Protein AF-A0A0F8YE74-F1 (afdb_monomer_lite)

InterPro domains:
  IPR002104 Integrase, catalytic domain [PF00589] (11-81)
  IPR002104 Integrase, catalytic domain [PS51898] (1-90)
  IPR011010 DNA breaking-rejoining enzyme, catalytic core [SSF56349] (23-91)
  IPR013762 Integrase-like, catalytic domain superfamily [G3DSA:1.10.443.10] (6-96)

Sequence (97 aa):
MVKEDISDQWQNRHMKSDALNQFKRFCKKAEIETNKKLNLHCLRKGYGTNLVNLGIPVNTLKDLMGHSSIVTTMKFYVNSIDENKKKAVEGLDRLMG

Radius of gyration: 20.58 Å; chains: 1; bounding box: 49×25×68 Å

Secondary structure (DSSP, 8-state):
-----GGGGG-HHHHHHHHHHHHHHHHHHTT---SS---THHHHHHHHHHHHHTT--HHHHHHHHT-S-SHHHHHTTHHHHHHHHHHHHHHHHHHH-

Structure (mmCIF, N/CA/C/O backbone):
data_AF-A0A0F8YE74-F1
#
_entry.id   AF-A0A0F8YE74-F1
#
loop_
_atom_site.group_PDB
_atom_site.id
_atom_site.type_symbol
_atom_site.label_atom_id
_atom_site.label_alt_id
_atom_site.label_comp_id
_atom_site.label_asym_id
_atom_site.label_entity_id
_atom_site.label_seq_id
_atom_site.pdbx_PDB_ins_code
_atom_site.Cartn_x
_atom_site.Cartn_y
_atom_site.Cartn_z
_atom_site.occupancy
_atom_site.B_iso_or_equiv
_atom_site.auth_seq_id
_atom_site.auth_comp_id
_atom_site.auth_asym_id
_atom_site.auth_atom_id
_atom_site.pdbx_PDB_model_num
ATOM 1 N N . MET A 1 1 ? 25.496 -2.251 -42.525 1.00 41.47 1 MET A N 1
ATOM 2 C CA . MET A 1 1 ? 24.897 -1.735 -41.276 1.00 41.47 1 MET A CA 1
ATOM 3 C C . MET A 1 1 ? 24.021 -2.850 -40.726 1.00 41.47 1 MET A C 1
ATOM 5 O O . MET A 1 1 ? 22.951 -3.093 -41.271 1.00 41.47 1 MET A O 1
ATOM 9 N N . VAL A 1 2 ? 24.551 -3.645 -39.793 1.00 52.34 2 VAL A N 1
ATOM 10 C CA . VAL A 1 2 ? 23.821 -4.772 -39.190 1.00 52.34 2 VAL A CA 1
ATOM 11 C C . VAL A 1 2 ? 22.682 -4.164 -38.377 1.00 52.34 2 VAL A C 1
ATOM 13 O O . VAL A 1 2 ? 22.937 -3.360 -37.486 1.00 52.34 2 VAL A O 1
ATOM 16 N N . LYS A 1 3 ? 21.430 -4.459 -38.738 1.00 56.34 3 LYS A N 1
ATOM 17 C CA . LYS A 1 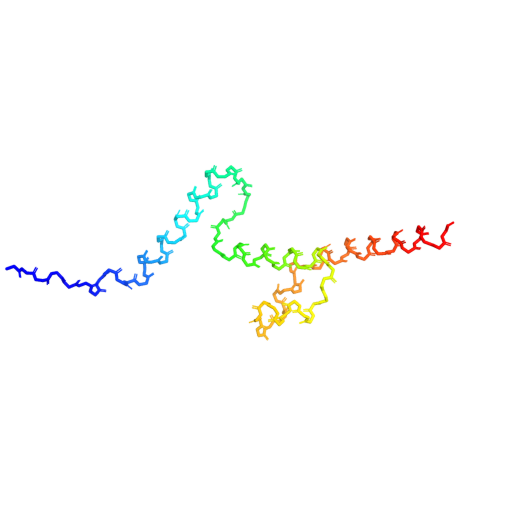3 ? 20.287 -4.107 -37.895 1.00 56.34 3 LYS A CA 1
ATOM 18 C C . LYS A 1 3 ? 20.376 -5.020 -36.679 1.00 56.34 3 LYS A C 1
ATOM 20 O O . LYS A 1 3 ? 20.153 -6.218 -36.824 1.00 56.34 3 LYS A O 1
ATOM 25 N N . GLU A 1 4 ? 20.788 -4.477 -35.539 1.00 59.31 4 GLU A N 1
ATOM 26 C CA . GLU A 1 4 ? 20.729 -5.219 -34.283 1.00 59.31 4 GLU A CA 1
ATOM 27 C C . GLU A 1 4 ? 19.283 -5.652 -34.046 1.00 59.31 4 GLU A C 1
ATOM 29 O O . GLU A 1 4 ? 18.350 -4.853 -34.166 1.00 59.31 4 GLU A O 1
ATOM 34 N N . ASP A 1 5 ? 19.106 -6.944 -33.792 1.00 63.97 5 ASP A N 1
ATOM 35 C CA . ASP A 1 5 ? 17.809 -7.535 -33.520 1.00 63.97 5 ASP A CA 1
ATOM 36 C C . ASP A 1 5 ? 17.288 -7.000 -32.179 1.00 63.97 5 ASP A C 1
ATOM 38 O O . ASP A 1 5 ? 17.799 -7.316 -31.106 1.00 63.97 5 ASP A O 1
ATOM 42 N N . ILE A 1 6 ? 16.272 -6.140 -32.247 1.00 66.50 6 ILE A N 1
ATOM 43 C CA . ILE A 1 6 ? 15.659 -5.467 -31.090 1.00 66.50 6 ILE A CA 1
ATOM 44 C C . ILE A 1 6 ? 14.912 -6.485 -30.202 1.00 66.50 6 ILE A C 1
ATOM 46 O O . ILE A 1 6 ? 14.522 -6.157 -29.080 1.00 66.50 6 ILE A O 1
ATOM 50 N N . SER A 1 7 ? 14.720 -7.727 -30.670 1.00 65.88 7 SER A N 1
ATOM 51 C CA . SER A 1 7 ? 13.972 -8.768 -29.956 1.00 65.88 7 SER A CA 1
ATOM 52 C C . SER A 1 7 ? 14.524 -9.050 -28.548 1.00 65.88 7 SER A C 1
ATOM 54 O O . SER A 1 7 ? 13.746 -9.225 -27.606 1.00 65.88 7 SER A O 1
ATOM 56 N N . ASP A 1 8 ? 15.845 -8.959 -28.360 1.00 66.94 8 ASP A N 1
ATOM 57 C CA . ASP A 1 8 ? 16.496 -9.190 -27.066 1.00 66.94 8 ASP A CA 1
ATOM 58 C C . ASP A 1 8 ? 16.259 -8.072 -26.035 1.00 66.94 8 ASP A C 1
ATOM 60 O O . ASP A 1 8 ? 16.369 -8.300 -24.826 1.00 66.94 8 ASP A O 1
ATOM 64 N N . GLN A 1 9 ? 15.855 -6.874 -26.471 1.00 64.44 9 GLN A N 1
ATOM 65 C CA . GLN A 1 9 ? 15.598 -5.741 -25.570 1.00 64.44 9 GLN A CA 1
ATOM 66 C C . GLN A 1 9 ? 14.317 -5.927 -24.740 1.00 64.44 9 GLN A C 1
ATOM 68 O O . GLN A 1 9 ? 14.208 -5.398 -23.633 1.00 64.44 9 GLN A O 1
ATOM 73 N N . TRP A 1 10 ? 13.365 -6.724 -25.234 1.00 68.06 10 TRP A N 1
ATOM 74 C CA . TRP A 1 10 ? 12.054 -6.946 -24.607 1.00 68.06 10 TRP A CA 1
ATOM 75 C C . TRP A 1 10 ? 11.974 -8.248 -23.808 1.00 68.06 10 TRP A C 1
ATOM 77 O O . TRP A 1 10 ? 10.897 -8.679 -23.391 1.00 68.06 10 TRP A O 1
ATOM 87 N N . GLN A 1 11 ? 13.113 -8.893 -23.555 1.00 70.75 11 GLN A N 1
ATOM 88 C CA . GLN A 1 11 ? 13.164 -10.088 -22.725 1.00 70.75 11 GLN A CA 1
ATOM 89 C C . GLN A 1 11 ? 12.628 -9.771 -21.318 1.00 70.75 11 GLN A C 1
ATOM 91 O O . GLN A 1 11 ? 13.189 -8.962 -20.570 1.00 70.75 11 GLN A O 1
ATOM 96 N N . ASN A 1 12 ? 11.579 -10.488 -20.905 1.00 68.06 12 ASN A N 1
ATOM 97 C CA . ASN A 1 12 ? 10.923 -10.325 -19.602 1.00 68.06 12 ASN A CA 1
ATOM 98 C C . ASN A 1 12 ? 11.897 -10.359 -18.409 1.00 68.06 12 ASN A C 1
ATOM 100 O O . ASN A 1 12 ? 11.628 -9.745 -17.375 1.00 68.06 12 ASN A O 1
ATOM 104 N N . ARG A 1 13 ? 13.037 -11.056 -18.537 1.00 68.00 13 ARG A N 1
ATOM 105 C CA . ARG A 1 13 ? 14.098 -11.099 -17.515 1.00 68.00 13 ARG A CA 1
ATOM 106 C C . ARG A 1 13 ? 14.731 -9.726 -17.258 1.00 68.00 13 ARG A C 1
ATOM 108 O O . ARG A 1 13 ? 15.006 -9.401 -16.104 1.00 68.00 13 ARG A O 1
ATOM 115 N N . HIS A 1 14 ? 14.930 -8.928 -18.308 1.00 65.38 14 HIS A N 1
ATOM 116 C CA . HIS A 1 14 ? 15.539 -7.601 -18.237 1.00 65.38 14 HIS A CA 1
ATOM 117 C C . HIS A 1 14 ? 14.518 -6.577 -17.731 1.00 65.38 14 HIS A C 1
ATOM 119 O O . HIS A 1 14 ? 14.811 -5.852 -16.783 1.00 65.38 14 HIS A O 1
ATOM 125 N N . MET A 1 15 ? 13.276 -6.632 -18.225 1.00 64.50 15 MET A N 1
ATOM 126 C CA . MET A 1 15 ? 12.191 -5.743 -17.783 1.00 64.50 15 MET A CA 1
ATOM 127 C C . MET A 1 15 ? 11.794 -5.946 -16.308 1.00 64.50 15 MET A C 1
ATOM 129 O O . MET A 1 15 ? 11.649 -4.973 -15.566 1.00 64.50 15 MET A O 1
ATOM 133 N N . LYS A 1 16 ? 11.651 -7.200 -15.836 1.00 62.00 16 LYS A N 1
ATOM 134 C CA . LYS A 1 16 ? 11.335 -7.482 -14.416 1.00 62.00 16 LYS A CA 1
ATOM 135 C C . LYS A 1 16 ? 12.433 -7.003 -13.475 1.00 62.00 16 LYS A C 1
ATOM 137 O O . LYS A 1 16 ? 12.131 -6.509 -12.387 1.00 62.00 16 LYS A O 1
ATOM 142 N N . SER A 1 17 ? 13.688 -7.213 -13.867 1.00 67.25 17 SER A N 1
ATOM 143 C CA . SER A 1 17 ? 14.838 -6.807 -13.064 1.00 67.25 17 SER A CA 1
ATOM 144 C C . SER A 1 17 ? 14.896 -5.287 -12.971 1.00 67.25 17 SER A C 1
ATOM 146 O O . SER A 1 17 ? 15.000 -4.747 -11.871 1.00 67.25 17 SER A O 1
ATOM 148 N N . ASP A 1 18 ? 14.732 -4.593 -14.098 1.00 79.38 18 ASP A N 1
ATOM 149 C CA . ASP A 1 18 ? 14.871 -3.144 -14.147 1.00 79.38 18 ASP A CA 1
ATOM 150 C C . ASP A 1 18 ? 13.784 -2.419 -13.342 1.00 79.38 18 ASP A C 1
ATOM 152 O O . ASP A 1 18 ? 14.107 -1.641 -12.447 1.00 79.38 18 ASP A O 1
ATOM 156 N N . ALA A 1 19 ? 12.504 -2.768 -13.519 1.00 79.94 19 ALA A N 1
ATOM 157 C CA . ALA A 1 19 ? 11.413 -2.156 -12.753 1.00 79.94 19 ALA A CA 1
ATOM 158 C C . ALA A 1 19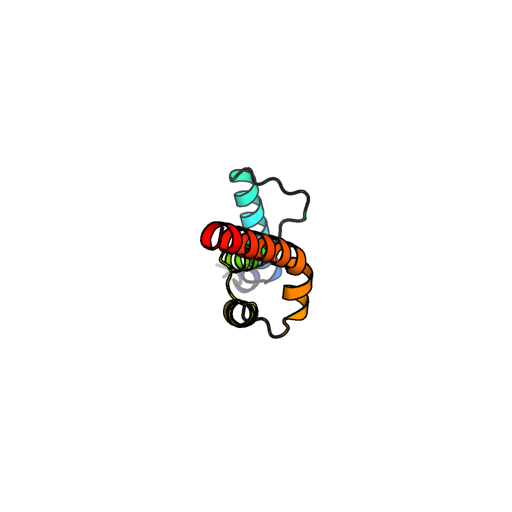 ? 11.569 -2.352 -11.230 1.00 79.94 19 ALA A C 1
ATOM 160 O O . ALA A 1 19 ? 11.356 -1.426 -10.443 1.00 79.94 19 ALA A O 1
ATOM 161 N N . LEU A 1 20 ? 11.980 -3.548 -10.790 1.00 82.94 20 LEU A N 1
ATOM 162 C CA . LEU A 1 20 ? 12.230 -3.820 -9.373 1.00 82.94 20 LEU A CA 1
ATOM 163 C C . LEU A 1 20 ? 13.455 -3.054 -8.851 1.00 82.94 20 LEU A C 1
ATOM 165 O O . LEU A 1 20 ? 13.438 -2.570 -7.717 1.00 82.94 20 LEU A O 1
ATOM 169 N N . ASN A 1 21 ? 14.518 -2.950 -9.648 1.00 83.75 21 ASN A N 1
ATOM 170 C CA . ASN A 1 21 ? 15.730 -2.232 -9.267 1.00 83.75 21 ASN A CA 1
ATOM 171 C C . ASN A 1 21 ? 15.480 -0.724 -9.195 1.00 83.75 21 ASN A C 1
ATOM 173 O O . ASN A 1 21 ? 15.882 -0.095 -8.217 1.00 83.75 21 ASN A O 1
ATOM 177 N N . GLN A 1 22 ? 14.755 -0.154 -10.158 1.00 87.50 22 GLN A N 1
ATOM 178 C CA . GLN A 1 22 ? 14.307 1.236 -10.112 1.00 87.50 22 GLN A CA 1
ATOM 179 C C . GLN A 1 22 ? 13.441 1.500 -8.877 1.00 87.50 22 GLN A C 1
ATOM 181 O O . GLN A 1 22 ? 13.723 2.431 -8.125 1.00 87.50 22 GLN A O 1
ATOM 186 N N . PHE A 1 23 ? 12.461 0.637 -8.594 1.00 86.69 23 PHE A N 1
ATOM 187 C CA . PHE A 1 23 ? 11.632 0.748 -7.391 1.00 86.69 23 PHE A CA 1
ATOM 188 C C . PHE A 1 23 ? 12.472 0.774 -6.107 1.00 86.69 23 PHE A C 1
ATOM 190 O O . PHE A 1 23 ? 12.316 1.670 -5.281 1.00 86.69 23 PHE A O 1
ATOM 197 N N . LYS A 1 24 ? 13.429 -0.150 -5.961 1.00 84.69 24 LYS A N 1
ATOM 198 C CA . LYS A 1 24 ? 14.347 -0.165 -4.809 1.00 84.69 24 LYS A CA 1
ATOM 199 C C . LYS A 1 24 ? 15.187 1.109 -4.713 1.00 84.69 24 LYS A C 1
ATOM 201 O O . LYS A 1 24 ? 15.397 1.606 -3.609 1.00 84.69 24 LYS A O 1
ATOM 206 N N . ARG A 1 25 ? 15.656 1.651 -5.844 1.00 87.38 25 ARG A N 1
ATOM 207 C CA . ARG A 1 25 ? 16.401 2.922 -5.878 1.00 87.38 25 ARG A CA 1
ATOM 208 C C . ARG A 1 25 ? 15.536 4.085 -5.399 1.00 87.38 25 ARG A C 1
ATOM 210 O O . ARG A 1 25 ? 16.016 4.884 -4.600 1.00 87.38 25 ARG A O 1
ATOM 217 N N . PHE A 1 26 ? 14.277 4.156 -5.829 1.00 88.81 26 PHE A N 1
ATOM 218 C CA . PHE A 1 26 ? 13.341 5.178 -5.358 1.00 88.81 26 PHE A CA 1
ATOM 219 C C . PHE A 1 26 ? 13.041 5.042 -3.866 1.00 88.81 26 PHE A C 1
ATOM 221 O O . PHE A 1 26 ? 13.129 6.038 -3.156 1.00 88.81 26 PHE A O 1
ATOM 228 N N . CYS A 1 27 ? 12.781 3.829 -3.365 1.00 86.44 27 CYS A N 1
ATOM 229 C CA . CYS A 1 27 ? 12.582 3.605 -1.930 1.00 86.44 27 CYS A CA 1
ATOM 230 C C . CYS A 1 27 ? 13.798 4.035 -1.104 1.00 86.44 27 CYS A C 1
ATOM 232 O O . CYS A 1 27 ? 13.631 4.677 -0.074 1.00 86.44 27 CYS A O 1
ATOM 234 N N . LYS A 1 28 ? 15.017 3.740 -1.578 1.00 86.50 28 LYS A N 1
ATOM 235 C CA . LYS A 1 28 ? 16.253 4.181 -0.920 1.00 86.50 28 LYS A CA 1
ATOM 236 C C . LYS A 1 28 ? 16.393 5.706 -0.922 1.00 86.50 28 LYS A C 1
ATOM 238 O O . LYS A 1 28 ? 16.802 6.273 0.080 1.00 86.50 28 LYS A O 1
ATOM 243 N N . LYS A 1 29 ? 16.053 6.368 -2.034 1.00 89.81 29 LYS A N 1
ATOM 244 C CA . LYS A 1 29 ? 16.090 7.837 -2.144 1.00 89.81 29 LYS A CA 1
ATOM 245 C C . LYS A 1 29 ? 15.050 8.517 -1.248 1.00 89.81 29 LYS A C 1
ATOM 247 O O . LYS A 1 29 ? 15.294 9.616 -0.780 1.00 89.81 29 LYS A O 1
ATOM 252 N N . ALA A 1 30 ? 13.910 7.870 -1.036 1.00 88.88 30 ALA A N 1
ATOM 253 C CA . ALA A 1 30 ? 12.856 8.331 -0.141 1.00 88.88 30 ALA A CA 1
ATOM 254 C C . ALA A 1 30 ? 13.086 7.924 1.329 1.00 88.88 30 ALA A C 1
ATOM 256 O O . ALA A 1 30 ? 12.162 8.050 2.124 1.00 88.88 30 ALA A O 1
ATOM 257 N N . GLU A 1 31 ? 14.270 7.394 1.671 1.00 89.06 31 GLU A N 1
ATOM 258 C CA . GLU A 1 31 ? 14.646 6.984 3.036 1.00 89.06 31 GLU A CA 1
ATOM 259 C C . GLU A 1 31 ? 13.672 5.972 3.667 1.00 89.06 31 GLU A C 1
ATOM 261 O O . GLU A 1 31 ? 13.476 5.911 4.878 1.00 89.06 31 GLU A O 1
ATOM 266 N N . ILE A 1 32 ? 13.053 5.133 2.831 1.00 83.62 32 ILE A N 1
ATOM 267 C CA . ILE A 1 32 ? 12.115 4.108 3.288 1.00 83.62 32 ILE A CA 1
ATOM 268 C C . ILE A 1 32 ? 12.912 2.896 3.770 1.00 83.62 32 ILE A C 1
ATOM 270 O O . ILE A 1 32 ? 13.308 2.030 2.981 1.00 83.62 32 ILE A O 1
ATOM 274 N N . GLU A 1 33 ? 13.110 2.812 5.080 1.00 77.25 33 GLU A N 1
ATOM 275 C CA . GLU A 1 33 ? 13.715 1.657 5.734 1.00 77.25 33 GLU A CA 1
ATOM 276 C C . GLU A 1 33 ? 12.653 0.614 6.085 1.00 77.25 33 GLU A C 1
ATOM 278 O O . GLU A 1 33 ? 11.639 0.896 6.724 1.00 77.25 33 GLU A O 1
ATOM 283 N N . THR A 1 34 ? 12.862 -0.631 5.653 1.00 73.06 34 THR A N 1
ATOM 284 C CA . THR A 1 34 ? 11.957 -1.727 6.010 1.00 73.06 34 THR A CA 1
ATOM 285 C C . THR A 1 34 ? 12.753 -2.980 6.340 1.00 73.06 34 THR A C 1
ATOM 287 O O . THR A 1 34 ? 13.595 -3.405 5.551 1.00 73.06 34 THR A O 1
ATOM 290 N N . ASN A 1 35 ? 12.401 -3.649 7.439 1.00 73.94 35 ASN A N 1
ATOM 291 C CA . ASN A 1 35 ? 12.982 -4.942 7.831 1.00 73.94 35 ASN A CA 1
ATOM 292 C C . ASN A 1 35 ? 12.550 -6.113 6.925 1.00 73.94 35 ASN A C 1
ATOM 294 O O . ASN A 1 35 ? 12.943 -7.258 7.143 1.00 73.94 35 ASN A O 1
ATOM 298 N N . LYS A 1 36 ? 11.693 -5.865 5.927 1.00 74.50 36 LYS A N 1
ATOM 299 C CA . LYS A 1 36 ? 11.135 -6.888 5.035 1.00 74.50 36 LYS A CA 1
ATOM 300 C C . LYS A 1 36 ? 11.659 -6.700 3.612 1.00 74.50 36 LYS A C 1
ATOM 302 O O . LYS A 1 36 ? 12.057 -5.617 3.203 1.00 74.50 36 LYS A O 1
ATOM 307 N N . LYS A 1 37 ? 11.636 -7.769 2.810 1.00 78.06 37 LYS A N 1
ATOM 308 C CA . LYS A 1 37 ? 12.031 -7.683 1.395 1.00 78.06 37 LYS A CA 1
ATOM 309 C C . LYS A 1 37 ? 11.096 -6.732 0.635 1.00 78.06 37 LYS A C 1
ATOM 311 O O . LYS A 1 37 ? 9.920 -7.045 0.450 1.00 78.06 37 LYS A O 1
ATOM 316 N N . LEU A 1 38 ? 11.646 -5.618 0.150 1.00 78.75 38 LEU A N 1
ATOM 317 C CA . LEU A 1 38 ? 10.976 -4.700 -0.771 1.00 78.75 38 LEU A CA 1
ATOM 318 C C . LEU A 1 38 ? 10.840 -5.345 -2.154 1.00 78.75 38 LEU A C 1
ATOM 320 O O . LEU A 1 38 ? 11.826 -5.664 -2.824 1.00 78.75 38 LEU A O 1
ATOM 324 N N . ASN A 1 39 ? 9.593 -5.538 -2.571 1.00 83.19 39 ASN A N 1
ATOM 325 C CA . ASN A 1 39 ? 9.219 -5.982 -3.905 1.00 83.19 39 ASN A CA 1
ATOM 326 C C . ASN A 1 39 ? 8.041 -5.148 -4.424 1.00 83.19 39 ASN A C 1
ATOM 328 O O . ASN A 1 39 ? 7.382 -4.452 -3.656 1.00 83.19 39 ASN A O 1
ATOM 332 N N . LEU A 1 40 ? 7.746 -5.240 -5.722 1.00 82.06 40 LEU A N 1
ATOM 333 C CA . LEU A 1 40 ? 6.626 -4.503 -6.324 1.00 82.06 40 LEU A CA 1
ATOM 334 C C . LEU A 1 40 ? 5.269 -4.888 -5.707 1.00 82.06 40 LEU A C 1
ATOM 336 O O . LEU A 1 40 ? 4.357 -4.070 -5.642 1.00 82.06 40 LEU A O 1
ATOM 340 N N . HIS A 1 41 ? 5.140 -6.105 -5.169 1.00 81.50 41 HIS A N 1
ATOM 341 C CA . HIS A 1 41 ? 3.934 -6.536 -4.461 1.00 81.50 41 HIS A CA 1
ATOM 342 C C . HIS A 1 41 ? 3.702 -5.767 -3.142 1.00 81.50 41 HIS A C 1
ATOM 344 O O . HIS A 1 41 ? 2.575 -5.722 -2.650 1.00 81.50 41 HIS A O 1
ATOM 350 N N . CYS A 1 42 ? 4.718 -5.100 -2.580 1.00 79.81 42 CYS A N 1
ATOM 351 C CA . CYS A 1 42 ? 4.542 -4.199 -1.440 1.00 79.81 42 CYS A CA 1
ATOM 352 C C . CYS A 1 42 ? 3.611 -3.026 -1.761 1.00 79.81 42 CYS A C 1
ATOM 354 O O . CYS A 1 42 ? 2.815 -2.664 -0.899 1.00 79.81 42 CYS A O 1
ATOM 356 N N . LEU A 1 43 ? 3.638 -2.500 -2.992 1.00 81.38 43 LEU A N 1
ATOM 357 C CA . LEU A 1 43 ? 2.716 -1.441 -3.423 1.00 81.38 43 LEU A CA 1
ATOM 358 C C . LEU A 1 43 ? 1.263 -1.900 -3.305 1.00 81.38 43 LEU A C 1
ATOM 360 O O . LEU A 1 43 ? 0.418 -1.211 -2.740 1.00 81.38 43 LEU A O 1
ATOM 364 N N . ARG A 1 44 ? 0.990 -3.123 -3.767 1.00 82.25 44 ARG A N 1
ATOM 365 C CA . ARG A 1 44 ? -0.347 -3.709 -3.706 1.00 82.25 44 ARG A CA 1
ATOM 366 C C . ARG A 1 44 ? -0.803 -4.008 -2.278 1.00 82.25 44 ARG A C 1
ATOM 368 O O . ARG A 1 44 ? -1.975 -3.817 -1.967 1.00 82.25 44 ARG A O 1
ATOM 375 N N . LYS A 1 45 ? 0.113 -4.434 -1.403 1.00 78.06 45 LYS A N 1
ATOM 376 C CA . LYS A 1 45 ? -0.182 -4.586 0.030 1.00 78.06 45 LYS A CA 1
ATOM 377 C C . LYS A 1 45 ? -0.529 -3.242 0.671 1.00 78.06 45 LYS A C 1
ATOM 379 O O . LYS A 1 45 ? -1.554 -3.163 1.337 1.00 78.06 45 LYS A O 1
ATOM 384 N N . GLY A 1 46 ? 0.264 -2.201 0.399 1.00 78.56 46 GLY A N 1
ATOM 385 C CA . GLY A 1 46 ? 0.020 -0.841 0.888 1.00 78.56 46 GLY A CA 1
ATOM 386 C C . GLY A 1 46 ? -1.331 -0.288 0.437 1.00 78.56 46 GLY A C 1
ATOM 387 O O . GLY A 1 46 ? -2.083 0.220 1.260 1.00 78.56 46 GLY A O 1
ATOM 388 N N . TYR A 1 47 ? -1.693 -0.486 -0.834 1.00 82.44 47 TYR A N 1
ATOM 389 C CA . TYR A 1 47 ? -3.018 -0.126 -1.344 1.00 82.44 47 TYR A CA 1
ATOM 390 C C . TYR A 1 47 ? -4.146 -0.794 -0.547 1.00 82.44 47 TYR A C 1
ATOM 392 O O . TYR A 1 47 ? -5.042 -0.111 -0.056 1.00 82.44 47 TYR A O 1
ATOM 400 N N . GLY A 1 48 ? -4.066 -2.113 -0.340 1.00 78.00 48 GLY A N 1
ATOM 401 C CA . GLY A 1 48 ? -5.067 -2.821 0.457 1.00 78.00 48 GLY A CA 1
ATOM 402 C C . GLY A 1 48 ? -5.122 -2.336 1.909 1.00 78.00 48 GLY A C 1
ATOM 403 O O . GLY A 1 48 ? -6.206 -2.183 2.458 1.00 78.00 48 GLY A O 1
ATOM 404 N N . THR A 1 49 ? -3.971 -2.048 2.528 1.00 74.94 49 THR A N 1
ATOM 405 C CA . THR A 1 49 ? -3.910 -1.575 3.923 1.00 74.94 49 THR A CA 1
ATOM 406 C C . THR A 1 49 ? -4.548 -0.200 4.063 1.00 74.94 49 THR A C 1
ATOM 408 O O . THR A 1 49 ? -5.319 0.016 4.992 1.00 74.94 49 THR A O 1
ATOM 411 N N . ASN A 1 50 ? -4.315 0.697 3.105 1.00 80.38 50 ASN A N 1
ATOM 412 C CA . ASN A 1 50 ? -4.933 2.020 3.098 1.00 80.38 50 ASN A CA 1
ATOM 413 C C . ASN A 1 50 ? -6.460 1.936 2.981 1.00 80.38 50 ASN A C 1
ATOM 415 O O . ASN A 1 50 ? -7.162 2.602 3.734 1.00 80.38 50 ASN A O 1
ATOM 419 N N . LEU A 1 51 ? -6.984 1.090 2.089 1.00 79.94 51 LEU A N 1
ATOM 420 C CA . LEU A 1 51 ? -8.432 0.910 1.937 1.00 79.94 51 LEU A CA 1
ATOM 421 C C . LEU A 1 51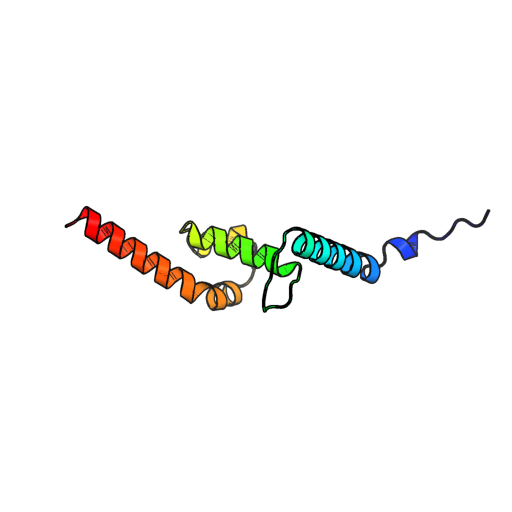 ? -9.084 0.315 3.195 1.00 79.94 51 LEU A C 1
ATOM 423 O O . LEU A 1 51 ? -10.165 0.747 3.586 1.00 79.94 51 LEU A O 1
ATOM 427 N N . VAL A 1 52 ? -8.419 -0.634 3.861 1.00 73.81 52 VAL A N 1
ATOM 428 C CA . VAL A 1 52 ? -8.902 -1.179 5.142 1.00 73.81 52 VAL A CA 1
ATOM 429 C C . VAL A 1 52 ? -8.882 -0.115 6.234 1.00 73.81 52 VAL A C 1
ATOM 431 O O . VAL A 1 52 ? -9.852 0.006 6.975 1.00 73.81 52 VAL A O 1
ATOM 434 N N . ASN A 1 53 ? -7.826 0.696 6.317 1.00 71.50 53 ASN A N 1
ATOM 435 C CA . ASN A 1 53 ? -7.739 1.795 7.284 1.00 71.50 53 ASN A CA 1
ATOM 436 C C . ASN A 1 53 ? -8.824 2.862 7.069 1.00 71.50 53 ASN A C 1
ATOM 438 O O . ASN A 1 53 ? -9.239 3.503 8.027 1.00 71.50 53 ASN A O 1
ATOM 442 N N . LEU A 1 54 ? -9.318 3.020 5.838 1.00 79.06 54 LEU A N 1
ATOM 443 C CA . LEU A 1 54 ? -10.471 3.868 5.513 1.00 79.06 54 LEU A CA 1
ATOM 444 C C . LEU A 1 54 ? -11.825 3.230 5.879 1.00 79.06 54 LEU A C 1
ATOM 446 O O . LEU A 1 54 ? -12.867 3.828 5.632 1.00 79.06 54 LEU A O 1
ATOM 450 N N . GLY A 1 55 ? -11.830 2.024 6.454 1.00 72.81 55 GLY A N 1
ATOM 451 C CA . GLY A 1 55 ? -13.045 1.330 6.876 1.00 72.81 55 GLY A CA 1
ATOM 452 C C . GLY A 1 55 ? -13.825 0.688 5.729 1.00 72.81 55 GLY A C 1
ATOM 453 O O . GLY A 1 55 ? -15.000 0.370 5.896 1.00 72.81 55 GLY A O 1
ATOM 454 N N . ILE A 1 56 ? -13.201 0.490 4.561 1.00 76.50 56 ILE A N 1
ATOM 455 C CA . ILE A 1 56 ? -13.887 -0.104 3.412 1.00 76.50 56 ILE A CA 1
ATOM 456 C C . ILE A 1 56 ? -14.189 -1.583 3.696 1.00 76.50 56 ILE A C 1
ATOM 458 O O . ILE A 1 56 ? -13.288 -2.336 4.083 1.00 76.50 56 ILE A O 1
ATOM 462 N N . PRO A 1 57 ? -15.438 -2.034 3.479 1.00 73.38 57 PRO A N 1
ATOM 463 C CA . PRO A 1 57 ? -15.816 -3.419 3.703 1.00 73.38 57 PRO A CA 1
ATOM 464 C C . PRO A 1 57 ? -15.023 -4.378 2.807 1.00 73.38 57 PRO A C 1
ATOM 466 O O . PRO A 1 57 ? -14.738 -4.110 1.639 1.00 73.38 57 PRO A O 1
ATOM 469 N N . VAL A 1 58 ? -14.704 -5.547 3.366 1.00 71.88 58 VAL A N 1
ATOM 470 C CA . VAL A 1 58 ? -13.812 -6.554 2.763 1.00 71.88 58 VAL A CA 1
ATOM 471 C C . VAL A 1 58 ? -14.299 -7.034 1.387 1.00 71.88 58 VAL A C 1
ATOM 473 O O . VAL A 1 58 ? -13.480 -7.328 0.516 1.00 71.88 58 VAL A O 1
ATOM 476 N N . ASN A 1 59 ? -15.613 -7.060 1.153 1.00 73.25 59 ASN A N 1
ATOM 477 C CA . ASN A 1 59 ? -16.186 -7.422 -0.147 1.00 73.25 59 ASN A CA 1
ATOM 478 C C . ASN A 1 59 ? -15.854 -6.381 -1.223 1.00 73.25 59 ASN A C 1
ATOM 480 O O . ASN A 1 59 ? -15.377 -6.739 -2.292 1.00 73.25 59 ASN A O 1
ATOM 484 N N . THR A 1 60 ? -16.007 -5.093 -0.916 1.00 76.69 60 THR A N 1
ATOM 485 C CA . THR A 1 60 ? -15.638 -4.008 -1.835 1.00 76.69 60 THR A CA 1
ATOM 486 C C . THR A 1 60 ? -14.129 -3.962 -2.051 1.00 76.69 60 THR A C 1
ATOM 488 O O . THR A 1 60 ? -13.662 -3.767 -3.169 1.00 76.69 60 THR A O 1
ATOM 491 N N . LEU A 1 61 ? -13.343 -4.219 -1.002 1.00 76.00 61 LEU A N 1
ATOM 492 C CA . LEU A 1 61 ? -11.892 -4.338 -1.113 1.00 76.00 61 LEU A CA 1
ATOM 493 C C . LEU A 1 61 ? -11.477 -5.459 -2.077 1.00 76.00 61 LEU A C 1
ATOM 495 O O . LEU A 1 61 ? -10.547 -5.279 -2.861 1.00 76.00 61 LEU A O 1
ATOM 499 N N . LYS A 1 62 ? -12.155 -6.612 -2.033 1.00 73.44 62 LYS A N 1
ATOM 500 C CA . LYS A 1 62 ? -11.900 -7.738 -2.941 1.00 73.44 62 LYS A CA 1
ATOM 501 C C . LYS A 1 62 ? -12.046 -7.318 -4.398 1.00 73.44 62 LYS A C 1
ATOM 503 O O . LYS A 1 62 ? -11.162 -7.634 -5.197 1.00 73.44 62 LYS A O 1
ATOM 508 N N . ASP A 1 63 ? -13.123 -6.607 -4.706 1.00 78.69 63 ASP A N 1
ATOM 509 C CA . ASP A 1 63 ? -13.446 -6.166 -6.061 1.00 78.69 63 ASP A CA 1
ATOM 510 C C . ASP A 1 63 ? -12.464 -5.087 -6.533 1.00 78.69 63 ASP A C 1
ATOM 512 O O . ASP A 1 63 ? -11.913 -5.196 -7.625 1.00 78.69 63 ASP A O 1
ATOM 516 N N . LEU A 1 64 ? -12.136 -4.117 -5.669 1.00 80.00 64 LEU A N 1
ATOM 517 C CA . LEU A 1 64 ? -11.135 -3.076 -5.943 1.00 80.00 64 LEU A CA 1
ATOM 518 C C . LEU A 1 64 ? -9.731 -3.642 -6.156 1.00 80.00 64 LEU A C 1
ATOM 520 O O . LEU A 1 64 ? -8.956 -3.146 -6.973 1.00 80.00 64 LEU A O 1
ATOM 524 N N . MET A 1 65 ? -9.374 -4.688 -5.413 1.00 77.50 65 MET A N 1
ATOM 525 C CA . MET A 1 65 ? -8.118 -5.380 -5.639 1.00 77.50 65 MET A CA 1
ATOM 526 C C . MET A 1 65 ? -8.222 -6.250 -6.903 1.00 77.50 65 MET A C 1
ATOM 528 O O . MET A 1 65 ? -7.255 -6.323 -7.654 1.00 77.50 65 MET A O 1
ATOM 532 N N . GLY A 1 66 ? -9.353 -6.884 -7.198 1.00 73.38 66 GLY A N 1
ATOM 533 C CA . GLY A 1 66 ? -9.475 -7.857 -8.289 1.00 73.38 66 GLY A CA 1
ATOM 534 C C . GLY A 1 66 ? -8.873 -9.217 -7.918 1.00 73.38 66 GLY A C 1
ATOM 535 O O . GLY A 1 66 ? -8.287 -9.904 -8.752 1.00 73.38 66 GLY A O 1
ATOM 536 N N . HIS A 1 67 ? -8.931 -9.595 -6.635 1.00 74.31 67 HIS A N 1
ATOM 537 C CA . HIS A 1 67 ? -8.491 -10.919 -6.189 1.00 74.31 67 HIS A CA 1
ATOM 538 C C . HIS A 1 67 ? -9.592 -11.961 -6.418 1.00 74.31 67 HIS A C 1
ATOM 540 O O . HIS A 1 67 ? -10.694 -11.841 -5.884 1.00 74.31 67 HIS A O 1
ATOM 546 N N . SER A 1 68 ? -9.262 -13.044 -7.124 1.00 60.47 68 SER A N 1
ATOM 547 C CA . SER A 1 68 ? -10.136 -14.218 -7.257 1.00 60.47 68 SER A CA 1
ATOM 548 C C . SER A 1 68 ? -10.343 -14.956 -5.926 1.00 60.47 68 SER A C 1
ATOM 550 O O . SER A 1 68 ? -11.383 -15.580 -5.731 1.00 60.47 68 SER A O 1
ATOM 552 N N . SER A 1 69 ? -9.403 -14.838 -4.978 1.00 53.44 69 SER A N 1
ATOM 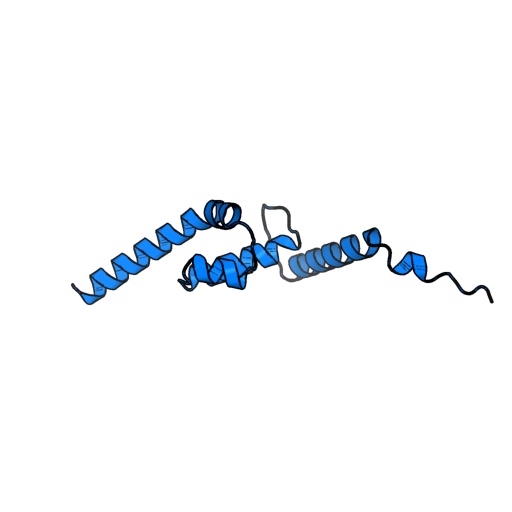553 C CA . SER A 1 69 ? -9.489 -15.443 -3.642 1.00 53.44 69 SER A CA 1
ATOM 554 C C . SER A 1 69 ? -9.228 -14.431 -2.521 1.00 53.44 69 SER A C 1
ATOM 556 O O . SER A 1 69 ? -8.194 -13.764 -2.488 1.00 53.44 69 SER A O 1
ATOM 558 N N . ILE A 1 70 ? -10.170 -14.358 -1.573 1.00 58.72 70 ILE A N 1
ATOM 559 C CA . ILE A 1 70 ? -10.149 -13.475 -0.391 1.00 58.72 70 ILE A CA 1
ATOM 560 C C . ILE A 1 70 ? -9.153 -13.944 0.686 1.00 58.72 70 ILE A C 1
ATOM 562 O O . ILE A 1 70 ? -8.799 -13.194 1.594 1.00 58.72 70 ILE A O 1
ATOM 566 N N . VAL A 1 71 ? -8.693 -15.196 0.603 1.00 54.09 71 VAL A N 1
ATOM 567 C CA . VAL A 1 71 ? -8.021 -15.909 1.703 1.00 54.09 71 VAL A CA 1
ATOM 568 C C . VAL A 1 71 ? -6.673 -15.272 2.064 1.00 54.09 71 VAL A C 1
ATOM 570 O O . VAL A 1 71 ? -6.334 -15.153 3.243 1.00 54.09 71 VAL A O 1
ATOM 573 N N . THR A 1 72 ? -5.932 -14.764 1.075 1.00 53.91 72 THR A N 1
ATOM 574 C CA . THR A 1 72 ? -4.664 -14.049 1.309 1.00 53.91 72 THR A CA 1
ATOM 575 C C . THR A 1 72 ? -4.897 -12.637 1.864 1.00 53.91 72 THR A C 1
ATOM 577 O O . THR A 1 72 ? -4.106 -12.156 2.672 1.00 53.91 72 THR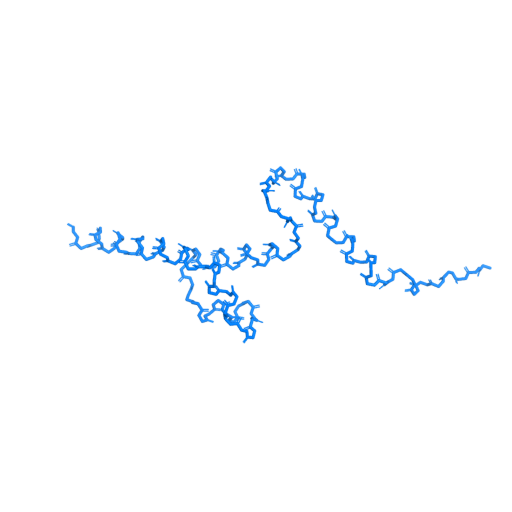 A O 1
ATOM 580 N N . THR A 1 73 ? -6.007 -11.992 1.483 1.00 57.81 73 THR A N 1
ATOM 581 C CA . THR A 1 73 ? -6.425 -10.668 1.979 1.00 57.81 73 THR A CA 1
ATOM 582 C C . THR A 1 73 ? -7.065 -10.735 3.368 1.00 57.81 73 THR A C 1
ATOM 584 O O . THR A 1 73 ? -7.114 -9.737 4.058 1.00 57.81 73 THR A O 1
ATOM 587 N N . MET A 1 74 ? -7.519 -11.886 3.854 1.00 58.12 74 MET A N 1
ATOM 588 C CA . MET A 1 74 ? -7.952 -12.004 5.253 1.00 58.12 74 MET A CA 1
ATOM 589 C C . MET A 1 74 ? -6.749 -12.167 6.190 1.00 58.12 74 MET A C 1
ATOM 591 O O . MET A 1 74 ? -6.605 -11.429 7.160 1.00 58.12 74 MET A O 1
ATOM 595 N N . LYS A 1 75 ? -5.811 -13.067 5.866 1.00 57.03 75 LYS A N 1
ATOM 596 C CA . LYS A 1 75 ? -4.732 -13.474 6.787 1.00 57.03 75 LYS A CA 1
ATOM 597 C C . LYS A 1 75 ? -3.771 -12.346 7.199 1.00 57.03 75 LYS A C 1
ATOM 599 O O . LYS A 1 75 ? -3.219 -12.394 8.291 1.00 57.03 75 LYS A O 1
ATOM 604 N N . PHE A 1 76 ? -3.561 -11.343 6.344 1.00 55.81 76 PHE A N 1
ATOM 605 C CA . PHE A 1 76 ? -2.700 -10.189 6.648 1.00 55.81 76 PHE A CA 1
ATOM 606 C C . PHE A 1 76 ? -3.438 -9.007 7.294 1.00 55.81 76 PHE A C 1
ATOM 608 O O . PHE A 1 76 ? -2.776 -8.112 7.812 1.00 55.81 76 PHE A O 1
ATOM 615 N N . TYR A 1 77 ? -4.774 -8.994 7.267 1.00 60.72 77 TYR A N 1
ATOM 616 C CA . TYR A 1 77 ? -5.579 -7.807 7.579 1.00 60.72 77 TYR A CA 1
ATOM 617 C C . TYR A 1 77 ? -6.472 -7.964 8.821 1.00 60.72 77 TYR A C 1
ATOM 619 O O . TYR A 1 77 ? -7.067 -6.983 9.262 1.00 60.72 77 TYR A O 1
ATOM 627 N N . VAL A 1 78 ? -6.524 -9.158 9.429 1.00 57.03 78 VAL A N 1
ATOM 628 C CA . VAL A 1 78 ? -7.227 -9.417 10.705 1.00 57.03 78 VAL A CA 1
ATOM 629 C C . VAL A 1 78 ? -6.801 -8.426 11.796 1.00 57.03 78 VAL A C 1
ATOM 631 O O . VAL A 1 78 ? -7.658 -7.824 12.432 1.00 57.03 78 VAL A O 1
ATOM 634 N N . ASN A 1 79 ? -5.500 -8.150 11.932 1.00 57.78 79 ASN A N 1
ATOM 635 C CA . ASN A 1 79 ? -4.995 -7.254 12.981 1.00 57.78 79 ASN A CA 1
ATOM 636 C C . ASN A 1 79 ? -5.477 -5.799 12.817 1.00 57.78 79 ASN A C 1
ATOM 638 O O . ASN A 1 79 ? -5.765 -5.131 13.802 1.00 57.78 79 ASN A O 1
ATOM 642 N N . SER A 1 80 ? -5.594 -5.307 11.578 1.00 57.06 80 SER A N 1
ATOM 643 C CA . SER A 1 80 ? -6.096 -3.949 11.302 1.00 57.06 80 SER A CA 1
ATOM 644 C C . SER A 1 80 ? -7.614 -3.827 11.478 1.00 57.06 80 SER A C 1
ATOM 646 O O . SER A 1 80 ? -8.120 -2.756 11.800 1.00 57.06 80 SER A O 1
ATOM 648 N N . ILE A 1 81 ? -8.355 -4.924 11.285 1.00 60.88 81 ILE A N 1
ATOM 649 C CA . ILE A 1 81 ? -9.808 -4.957 11.495 1.00 60.88 81 ILE A CA 1
ATOM 650 C C . ILE A 1 81 ? -10.140 -4.851 12.988 1.00 60.88 81 ILE A C 1
ATOM 652 O O . ILE A 1 81 ? -11.095 -4.160 13.339 1.00 60.88 81 ILE A O 1
ATOM 656 N N . ASP A 1 82 ? -9.347 -5.478 13.860 1.00 62.88 82 ASP A N 1
ATOM 657 C CA . ASP A 1 82 ? -9.537 -5.383 15.312 1.00 62.88 82 ASP A CA 1
ATOM 658 C C . ASP A 1 82 ? -9.295 -3.961 15.841 1.00 62.88 82 ASP A C 1
ATOM 660 O O . ASP A 1 82 ? -10.096 -3.459 16.632 1.00 62.88 82 ASP A O 1
ATOM 664 N N . GLU A 1 83 ? -8.269 -3.255 15.348 1.00 64.06 83 GLU A N 1
ATOM 665 C CA . GLU A 1 83 ? -8.070 -1.833 15.674 1.00 64.06 83 GLU A CA 1
ATOM 666 C C . GLU A 1 83 ? -9.230 -0.954 15.188 1.00 64.06 83 GLU A C 1
ATOM 668 O O . GLU A 1 83 ? -9.695 -0.077 15.919 1.00 64.06 83 GLU A O 1
ATOM 673 N N . ASN A 1 84 ? -9.737 -1.197 13.977 1.00 63.97 84 ASN A N 1
ATOM 674 C CA . ASN A 1 84 ? -10.877 -0.449 13.447 1.00 63.97 84 ASN A CA 1
ATOM 675 C C . ASN A 1 84 ? -12.169 -0.726 14.222 1.00 63.97 84 ASN A C 1
ATOM 677 O O . ASN A 1 84 ? -12.931 0.204 14.481 1.00 63.97 84 ASN A O 1
ATOM 681 N N . LYS A 1 85 ? -12.409 -1.976 14.638 1.00 65.31 85 LYS A N 1
ATOM 682 C CA . LYS A 1 85 ? -13.520 -2.316 15.536 1.00 65.31 85 LYS A CA 1
ATOM 683 C C . LYS A 1 85 ? -13.416 -1.555 16.848 1.00 65.31 85 LYS A C 1
ATOM 685 O O . LYS A 1 85 ? -14.411 -0.996 17.297 1.00 65.31 85 LYS A O 1
ATOM 690 N N . LYS A 1 86 ? -12.222 -1.505 17.439 1.00 69.88 86 LYS A N 1
ATOM 691 C CA . LYS A 1 86 ? -11.996 -0.795 18.696 1.00 69.88 86 LYS A CA 1
ATOM 692 C C . LYS A 1 86 ? -12.290 0.701 18.557 1.00 69.88 86 LYS A C 1
ATOM 694 O O . LYS A 1 86 ? -13.059 1.230 19.350 1.00 69.88 86 LYS A O 1
ATOM 699 N N . LYS A 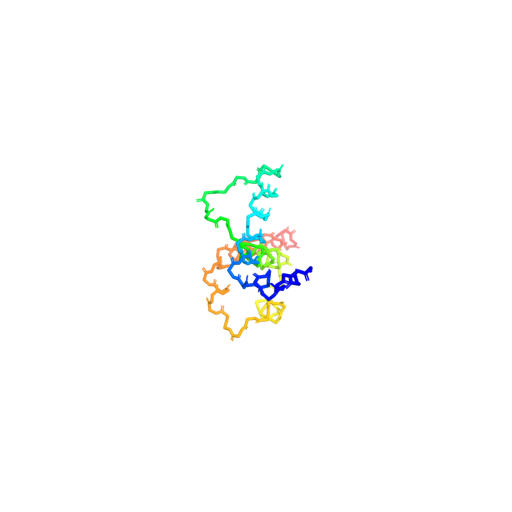1 87 ? -11.801 1.344 17.490 1.00 73.19 87 LYS A N 1
ATOM 700 C CA . LYS A 1 87 ? -12.119 2.750 17.175 1.00 73.19 87 LYS A CA 1
ATOM 701 C C . LYS A 1 87 ? -13.609 2.991 16.944 1.00 73.19 87 LYS A C 1
ATOM 703 O O . LYS A 1 87 ? -14.124 4.028 17.344 1.00 73.19 87 LYS A O 1
ATOM 708 N N . ALA A 1 88 ? -14.303 2.058 16.293 1.00 69.44 88 ALA A N 1
ATOM 709 C CA . ALA A 1 88 ? -15.741 2.169 16.074 1.00 69.44 88 ALA A CA 1
ATOM 710 C C . ALA A 1 88 ? -16.521 2.095 17.396 1.00 69.44 88 ALA A C 1
ATOM 712 O O . ALA A 1 88 ? -17.438 2.884 17.597 1.00 69.44 88 ALA A O 1
ATOM 713 N N . VAL A 1 89 ? -16.128 1.198 18.308 1.00 77.31 89 VAL A N 1
ATOM 714 C CA . VAL A 1 89 ? -16.721 1.088 19.651 1.00 77.31 89 VAL A CA 1
ATOM 715 C C . VAL A 1 89 ? -16.426 2.336 20.486 1.00 77.31 89 VAL A C 1
ATOM 717 O O . VAL A 1 89 ? -17.353 2.901 21.048 1.00 77.31 89 VAL A O 1
ATOM 720 N N . GLU A 1 90 ? -15.181 2.817 20.504 1.00 78.75 90 GLU A N 1
ATOM 721 C CA . GLU A 1 90 ? -14.799 4.064 21.191 1.00 78.75 90 GLU A CA 1
ATOM 722 C C . GLU A 1 90 ? -15.545 5.288 20.629 1.00 78.75 90 GLU A C 1
ATOM 724 O O . GLU A 1 90 ? -15.956 6.175 21.374 1.00 78.75 90 GLU A O 1
ATOM 729 N N . GLY A 1 91 ? -15.749 5.341 19.310 1.00 78.06 91 GLY A N 1
ATOM 730 C CA . GLY A 1 91 ? -16.532 6.393 18.664 1.00 78.06 91 GLY A CA 1
ATOM 731 C C . GLY A 1 91 ? -18.012 6.349 19.042 1.00 78.06 91 GLY A C 1
ATOM 732 O O . GLY A 1 91 ? -18.616 7.403 19.224 1.00 78.06 91 GLY A O 1
ATOM 733 N N . LEU A 1 92 ? -18.581 5.148 19.183 1.00 77.94 92 LEU A N 1
ATOM 734 C CA . LEU A 1 92 ? -19.963 4.957 19.622 1.00 77.94 92 LEU A CA 1
ATOM 735 C C . LEU A 1 92 ? -20.140 5.343 21.095 1.00 77.94 92 LEU A C 1
ATOM 737 O O . LEU A 1 92 ? -21.086 6.045 21.430 1.00 77.94 92 LEU A O 1
ATOM 741 N N . ASP A 1 93 ? -19.201 4.930 21.947 1.00 79.62 93 ASP A N 1
ATOM 742 C CA . ASP A 1 93 ? -19.175 5.244 23.378 1.00 79.62 93 ASP A CA 1
ATOM 743 C C . ASP A 1 93 ? -19.127 6.761 23.607 1.00 79.62 93 ASP A C 1
ATOM 745 O O . ASP A 1 93 ? -19.897 7.306 24.384 1.00 79.62 93 ASP A O 1
ATOM 749 N N . ARG A 1 94 ? -18.326 7.481 22.814 1.00 76.25 94 ARG A N 1
ATOM 750 C CA . ARG A 1 94 ? -18.249 8.950 22.847 1.00 76.25 94 ARG A CA 1
ATOM 751 C C . ARG A 1 94 ? -19.506 9.672 22.340 1.00 76.25 94 ARG A C 1
ATOM 753 O O . ARG A 1 94 ? -19.659 10.865 22.576 1.00 76.25 94 ARG A O 1
ATOM 760 N N . LEU A 1 95 ? -20.342 8.989 21.563 1.00 77.00 95 LEU A N 1
ATOM 761 C CA . LEU A 1 95 ? -21.598 9.516 21.018 1.00 77.00 95 LEU A CA 1
ATOM 762 C C . LEU A 1 95 ? -22.794 9.217 21.929 1.00 77.00 95 LEU A C 1
ATOM 764 O O . LEU A 1 95 ? -23.805 9.909 21.837 1.00 77.00 95 LEU A O 1
ATOM 768 N N . MET A 1 96 ? -22.696 8.163 22.744 1.00 71.62 96 MET A N 1
ATOM 769 C CA . MET A 1 96 ? -23.774 7.668 23.602 1.00 71.62 96 MET A CA 1
ATOM 770 C C . MET A 1 96 ? -23.541 7.902 25.102 1.00 71.62 96 MET A C 1
ATOM 772 O O . MET A 1 96 ? -24.501 7.775 25.864 1.00 71.62 96 MET A O 1
ATOM 776 N N . GLY A 1 97 ? -22.314 8.218 25.521 1.00 55.91 97 GLY A N 1
ATOM 777 C CA . GLY A 1 97 ? -21.958 8.690 26.865 1.00 55.91 97 GLY A CA 1
ATOM 778 C C . GLY A 1 97 ? -21.836 10.204 26.932 1.00 55.91 97 GLY A C 1
ATOM 779 O O . GLY A 1 97 ? -22.128 10.747 28.019 1.00 55.91 97 GLY A O 1
#

Organism: NCBI:txid412755

Foldseek 3Di:
DDPPDCVVVPPPVVVLVVVQVVVVVVCVVVVPDDPDDDGPCVVLVVVLLVCVLVVNDLVVSCVVSVDPDSVVVCVVCVVVVVVVVVVVVVVVVVVVD

pLDDT: mean 72.17, std 10.33, range [41.47, 89.81]